Protein AF-A0A7C7SKP6-F1 (afdb_m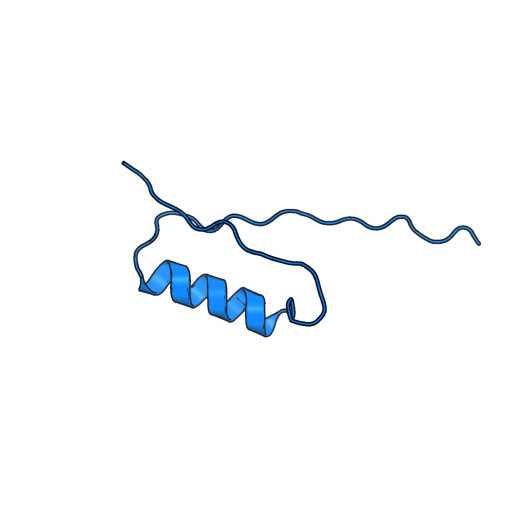onomer_lite)

Foldseek 3Di:
DAAEEEDDCDDPQNDPVSVVVVVVVRVVVPHPDYDYDDDDDDDDDD

Structure (mmCIF, N/CA/C/O backbone):
data_AF-A0A7C7SKP6-F1
#
_entry.id   AF-A0A7C7SKP6-F1
#
loop_
_atom_site.group_PDB
_atom_site.id
_atom_site.type_symbol
_atom_site.label_atom_id
_atom_site.label_alt_id
_atom_site.label_comp_id
_atom_site.label_asym_id
_atom_site.label_entity_id
_atom_site.label_seq_id
_atom_site.pdbx_PDB_ins_code
_atom_site.Cartn_x
_atom_site.Cartn_y
_atom_site.Cartn_z
_atom_site.occupancy
_atom_site.B_iso_or_equiv
_atom_site.auth_seq_id
_atom_site.auth_comp_id
_atom_site.auth_asym_id
_atom_site.auth_atom_id
_atom_site.pdbx_PDB_model_num
ATOM 1 N N . MET A 1 1 ? -6.311 12.696 16.603 1.00 89.88 1 MET A N 1
ATOM 2 C CA . MET A 1 1 ? -5.057 12.164 16.018 1.00 89.88 1 MET A CA 1
ATOM 3 C C . MET A 1 1 ? -5.415 11.281 14.833 1.00 89.88 1 MET A C 1
ATOM 5 O O . MET A 1 1 ? -6.364 10.525 14.971 1.00 89.88 1 MET A O 1
ATOM 9 N N . LYS A 1 2 ? -4.718 11.390 13.691 1.00 95.56 2 LYS A N 1
ATOM 10 C CA . LYS A 1 2 ? -4.928 10.510 12.524 1.00 95.56 2 LYS A CA 1
ATOM 11 C C . LYS A 1 2 ? -3.865 9.410 12.508 1.00 95.56 2 LYS A C 1
ATOM 13 O O . LYS A 1 2 ? -2.704 9.686 12.787 1.00 95.56 2 LYS A O 1
ATOM 18 N N . VAL A 1 3 ? -4.271 8.193 12.164 1.00 97.12 3 VAL A N 1
ATOM 19 C CA . VAL A 1 3 ? -3.411 7.003 12.038 1.00 97.12 3 VAL A CA 1
ATOM 20 C C . VAL A 1 3 ? -3.649 6.379 10.669 1.00 97.12 3 VAL A C 1
ATOM 22 O O . VAL A 1 3 ? -4.804 6.269 10.248 1.00 97.12 3 VAL A O 1
ATOM 25 N N . GLY A 1 4 ? -2.574 5.978 9.992 1.00 97.62 4 GLY A N 1
ATOM 26 C CA . GLY A 1 4 ? -2.619 5.406 8.650 1.00 97.62 4 GLY A CA 1
ATOM 27 C C . GLY A 1 4 ? -1.675 4.232 8.445 1.00 97.62 4 GLY A C 1
ATOM 28 O O . GLY A 1 4 ? -0.855 3.922 9.308 1.00 97.62 4 GLY A O 1
ATOM 29 N N . VAL A 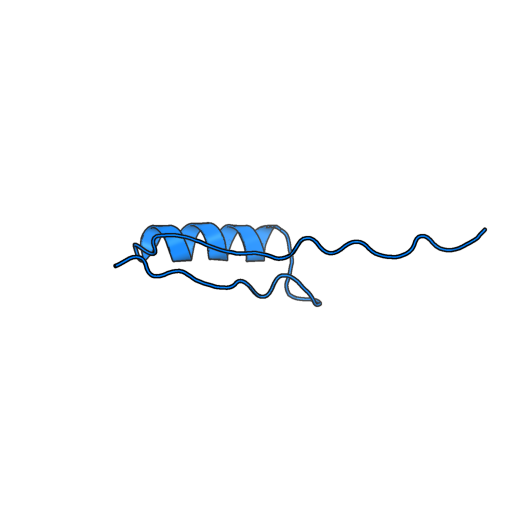1 5 ? -1.807 3.602 7.280 1.00 98.19 5 VAL A N 1
ATOM 30 C CA . VAL A 1 5 ? -1.013 2.447 6.850 1.00 98.19 5 VAL A CA 1
ATOM 31 C C . VAL A 1 5 ? -0.103 2.855 5.694 1.00 98.19 5 VAL A C 1
ATOM 33 O O . VAL A 1 5 ? -0.561 3.466 4.729 1.00 98.19 5 VAL A O 1
ATOM 36 N N . ASN A 1 6 ? 1.177 2.492 5.775 1.00 97.75 6 ASN A N 1
ATOM 37 C CA . ASN A 1 6 ? 2.114 2.605 4.660 1.00 97.75 6 ASN A CA 1
ATOM 38 C C . ASN A 1 6 ? 2.156 1.276 3.892 1.00 97.75 6 ASN A C 1
ATOM 40 O O . ASN A 1 6 ? 2.582 0.260 4.443 1.00 97.75 6 ASN A O 1
ATOM 44 N N . LEU A 1 7 ? 1.679 1.271 2.648 1.00 97.38 7 LEU A N 1
ATOM 45 C CA . LEU A 1 7 ? 1.531 0.070 1.835 1.00 97.38 7 LEU A CA 1
ATOM 46 C C . LEU A 1 7 ? 2.851 -0.338 1.182 1.00 97.38 7 LEU A C 1
ATOM 48 O O . LEU A 1 7 ? 3.510 0.464 0.525 1.00 97.38 7 LEU A O 1
ATOM 52 N N . ILE A 1 8 ? 3.182 -1.624 1.268 1.00 94.94 8 ILE A N 1
ATOM 53 C CA . ILE A 1 8 ? 4.230 -2.224 0.439 1.00 94.94 8 ILE A CA 1
ATOM 54 C C . ILE A 1 8 ? 3.633 -2.501 -0.945 1.00 94.94 8 ILE A C 1
ATOM 56 O O . ILE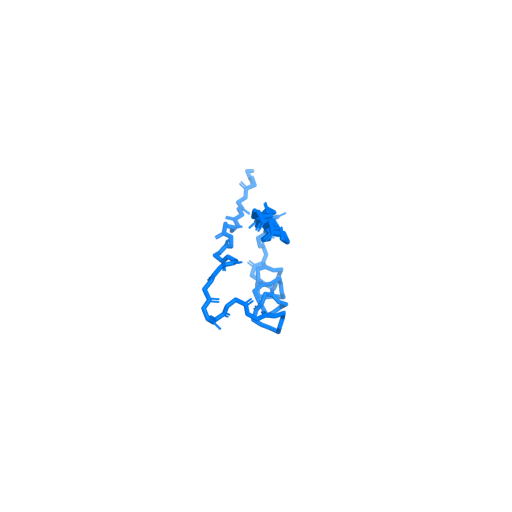 A 1 8 ? 2.842 -3.429 -1.110 1.00 94.94 8 ILE A O 1
ATOM 60 N N . ASN A 1 9 ? 3.996 -1.685 -1.935 1.00 94.94 9 ASN A N 1
ATOM 61 C CA . ASN A 1 9 ? 3.447 -1.730 -3.293 1.00 94.94 9 ASN A CA 1
ATOM 62 C C . ASN A 1 9 ? 4.464 -2.177 -4.363 1.00 94.94 9 ASN A C 1
ATOM 64 O O . ASN A 1 9 ? 4.378 -1.760 -5.515 1.00 94.94 9 ASN A O 1
ATOM 68 N N . PHE A 1 10 ? 5.424 -3.028 -3.990 1.00 93.62 10 PHE A N 1
ATOM 69 C CA . PHE A 1 10 ? 6.443 -3.588 -4.885 1.00 93.62 10 PHE A CA 1
ATOM 70 C C . PHE A 1 10 ? 6.652 -5.095 -4.654 1.00 93.62 10 PHE A C 1
ATOM 72 O O . PHE A 1 10 ? 6.275 -5.643 -3.617 1.00 93.62 10 PHE A O 1
ATOM 79 N N . GLY A 1 11 ? 7.281 -5.764 -5.626 1.00 92.81 11 GLY A N 1
ATOM 80 C CA . GLY A 1 11 ? 7.582 -7.200 -5.591 1.00 92.81 11 GLY A CA 1
ATOM 81 C C . GLY A 1 11 ? 6.4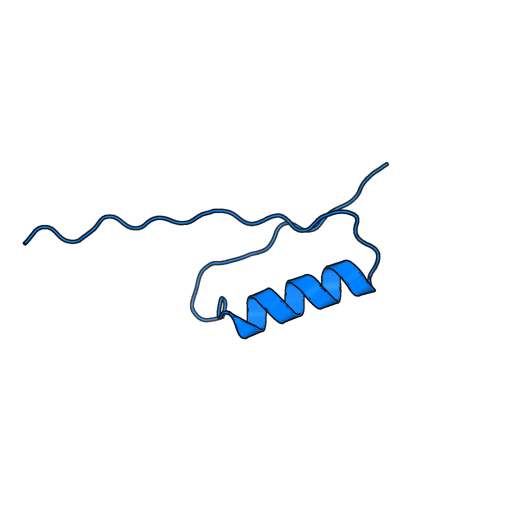67 -8.100 -6.156 1.00 92.81 11 GLY A C 1
ATOM 82 O O . GLY A 1 11 ? 5.412 -7.608 -6.556 1.00 92.81 11 GLY A O 1
ATOM 83 N N . PRO A 1 12 ? 6.673 -9.432 -6.189 1.00 93.75 12 PRO A N 1
ATOM 84 C CA . PRO A 1 12 ? 5.780 -10.378 -6.878 1.00 93.75 12 PRO A CA 1
ATOM 85 C C . PRO A 1 12 ? 4.331 -10.391 -6.367 1.00 93.75 12 PRO A C 1
ATOM 87 O O . PRO A 1 12 ? 3.410 -10.734 -7.104 1.00 93.75 12 PRO A O 1
ATOM 90 N N . SER A 1 13 ? 4.120 -10.006 -5.106 1.00 92.19 13 SER A N 1
ATOM 91 C CA . SER A 1 13 ? 2.805 -10.003 -4.452 1.00 92.19 13 SER A CA 1
ATOM 92 C C . SER A 1 13 ? 2.048 -8.675 -4.587 1.00 92.19 13 SER A C 1
ATOM 94 O O . SER A 1 13 ? 0.895 -8.586 -4.154 1.00 92.19 13 SER A O 1
ATOM 96 N N . ALA A 1 14 ? 2.662 -7.643 -5.175 1.00 95.38 14 ALA A N 1
ATOM 97 C CA . ALA A 1 14 ? 2.062 -6.322 -5.371 1.00 95.38 14 ALA A CA 1
ATOM 98 C C . ALA A 1 14 ? 1.162 -6.275 -6.621 1.00 95.38 14 ALA A C 1
ATOM 100 O O . ALA A 1 14 ? 1.285 -5.396 -7.471 1.00 95.38 14 ALA A O 1
ATOM 101 N N . SER A 1 15 ? 0.249 -7.241 -6.750 1.00 96.12 15 SER A N 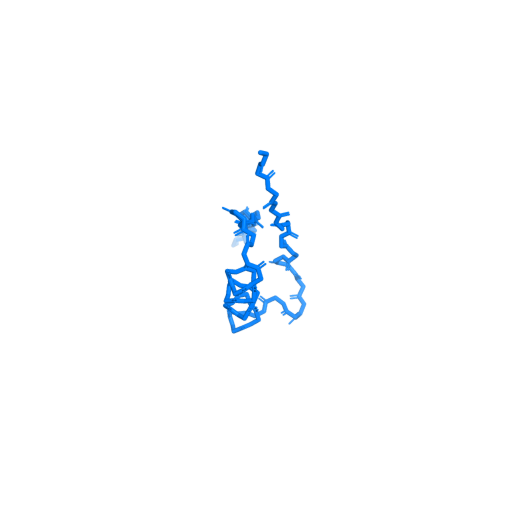1
ATOM 102 C CA . SER A 1 15 ? -0.730 -7.255 -7.838 1.00 96.12 15 SER A CA 1
ATOM 103 C C . SER A 1 15 ? -1.859 -6.242 -7.598 1.00 96.12 15 SER A C 1
ATOM 105 O O . SER A 1 15 ? -2.181 -5.953 -6.439 1.00 96.12 15 SER A O 1
ATOM 107 N N . PRO A 1 16 ? -2.546 -5.759 -8.651 1.00 96.50 16 PRO A N 1
ATOM 108 C CA . PRO A 1 16 ? -3.688 -4.854 -8.500 1.00 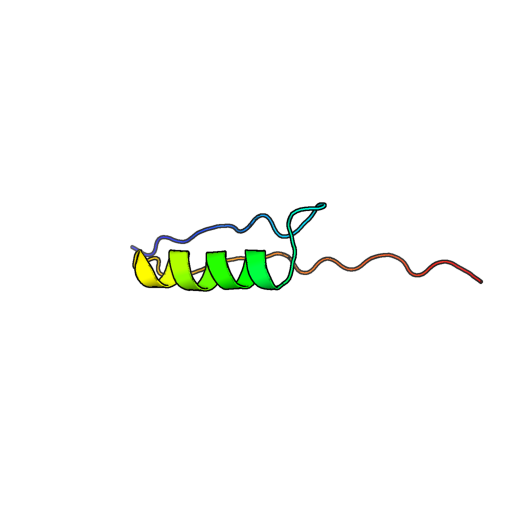96.50 16 PRO A CA 1
ATOM 109 C C . PRO A 1 16 ? -4.762 -5.359 -7.519 1.00 96.50 16 PRO A C 1
ATOM 111 O O . PRO A 1 16 ? -5.279 -4.590 -6.708 1.00 96.50 16 PRO A O 1
ATOM 114 N N . ASP A 1 17 ? -5.066 -6.661 -7.525 1.00 98.12 17 ASP A N 1
ATOM 115 C CA . ASP A 1 17 ? -6.032 -7.259 -6.594 1.00 98.12 17 ASP A CA 1
ATOM 116 C C . ASP A 1 17 ? -5.528 -7.299 -5.147 1.00 98.12 17 ASP A C 1
ATOM 118 O O . ASP A 1 17 ? -6.311 -7.158 -4.207 1.00 98.12 17 ASP A O 1
ATOM 122 N N . SER A 1 18 ? -4.222 -7.477 -4.942 1.00 97.25 18 SER A N 1
ATOM 123 C CA . SER A 1 18 ? -3.593 -7.376 -3.622 1.00 97.25 18 SER A CA 1
ATOM 124 C C . SER A 1 18 ? -3.698 -5.952 -3.069 1.00 97.25 18 SER A C 1
ATOM 126 O O . SER A 1 18 ? -4.183 -5.760 -1.953 1.00 97.25 18 SER A O 1
ATOM 128 N N . LEU A 1 19 ? -3.359 -4.944 -3.880 1.00 97.75 19 LEU A N 1
ATOM 129 C CA . LEU A 1 19 ? -3.440 -3.532 -3.489 1.00 97.75 19 LEU A CA 1
ATOM 130 C C . LEU A 1 19 ? -4.889 -3.110 -3.192 1.00 97.75 19 LEU A C 1
ATOM 132 O O . LEU A 1 19 ? -5.153 -2.453 -2.186 1.00 97.75 19 LEU A O 1
ATOM 136 N N . ARG A 1 20 ? -5.857 -3.561 -4.004 1.00 98.19 20 ARG A N 1
ATOM 137 C CA . ARG A 1 20 ? -7.289 -3.316 -3.756 1.00 98.19 20 ARG A CA 1
ATOM 138 C C . ARG A 1 20 ? -7.762 -3.936 -2.441 1.00 98.19 20 ARG A C 1
ATOM 140 O O . ARG A 1 20 ? -8.557 -3.324 -1.728 1.00 98.19 20 ARG A O 1
ATOM 147 N N . ARG A 1 21 ? -7.303 -5.149 -2.114 1.00 98.06 21 ARG A N 1
ATOM 148 C CA . ARG A 1 21 ? -7.633 -5.802 -0.836 1.00 98.06 21 ARG A CA 1
ATOM 149 C C . ARG A 1 21 ? -7.082 -5.018 0.349 1.00 98.06 21 ARG A C 1
ATOM 151 O O . ARG A 1 21 ? -7.816 -4.840 1.313 1.00 98.06 21 ARG A O 1
ATOM 158 N N . TRP A 1 22 ? -5.861 -4.494 0.251 1.00 98.12 22 TRP A N 1
ATOM 159 C CA . TRP A 1 22 ? -5.304 -3.602 1.268 1.00 98.12 22 TRP A CA 1
ATOM 160 C C . TRP A 1 22 ? -6.121 -2.323 1.435 1.00 98.12 22 TRP A C 1
ATOM 162 O O . TRP A 1 22 ? -6.466 -1.990 2.562 1.00 98.12 22 TRP A O 1
ATOM 172 N N . ALA A 1 23 ? -6.519 -1.666 0.342 1.00 98.12 23 ALA A N 1
ATOM 173 C CA . ALA A 1 23 ? -7.386 -0.487 0.407 1.00 98.12 23 ALA A CA 1
ATOM 174 C C . ALA A 1 23 ? -8.690 -0.761 1.170 1.00 98.12 23 ALA A C 1
ATOM 176 O O . ALA A 1 23 ? -9.012 -0.048 2.118 1.00 98.12 23 ALA A O 1
ATOM 177 N N . ARG A 1 24 ? -9.388 -1.850 0.822 1.00 98.56 24 ARG A N 1
ATOM 178 C CA . ARG A 1 24 ? -10.629 -2.258 1.499 1.00 98.56 24 ARG A CA 1
ATOM 179 C C . ARG A 1 24 ? -10.409 -2.638 2.960 1.00 98.56 24 ARG A C 1
ATOM 181 O O . ARG A 1 24 ? -11.228 -2.297 3.803 1.00 98.56 24 ARG A O 1
ATOM 188 N N . LEU A 1 25 ? -9.322 -3.347 3.266 1.00 98.44 25 LEU A N 1
ATOM 189 C CA . LEU A 1 25 ? -8.995 -3.749 4.634 1.00 98.44 25 LEU A CA 1
ATOM 190 C C . LEU A 1 25 ? -8.699 -2.527 5.509 1.00 98.44 25 LEU A C 1
ATOM 192 O O . LEU A 1 25 ? -9.238 -2.412 6.603 1.00 98.44 25 LEU A O 1
ATOM 196 N N . THR A 1 26 ? -7.863 -1.609 5.027 1.00 98.31 26 THR A N 1
ATOM 197 C CA . THR A 1 26 ? -7.493 -0.389 5.750 1.00 98.31 26 THR A CA 1
ATOM 198 C C . THR A 1 26 ? -8.714 0.495 6.014 1.00 98.31 26 THR A C 1
ATOM 200 O O . THR A 1 26 ? -8.861 0.996 7.128 1.00 98.31 26 THR A O 1
ATOM 203 N N . GLU A 1 27 ? -9.618 0.621 5.039 1.00 98.38 27 GLU A N 1
ATOM 204 C CA . GLU A 1 27 ? -10.901 1.312 5.204 1.00 98.38 27 GLU A CA 1
ATOM 205 C C . GLU A 1 27 ? -11.807 0.612 6.231 1.00 98.38 27 GLU A C 1
ATOM 207 O O . GLU A 1 27 ? -12.274 1.251 7.172 1.00 98.38 27 GLU A O 1
ATOM 212 N N . ALA A 1 28 ? -11.997 -0.707 6.119 1.00 98.69 28 ALA A N 1
ATOM 213 C CA . ALA A 1 28 ? -12.844 -1.483 7.030 1.00 98.69 28 ALA A CA 1
ATOM 214 C C . ALA A 1 28 ? -12.345 -1.472 8.487 1.00 98.69 28 ALA A C 1
ATOM 216 O O . ALA A 1 28 ? -13.144 -1.540 9.418 1.00 98.69 28 ALA A O 1
ATOM 217 N N . LEU A 1 29 ? -11.030 -1.369 8.690 1.00 98.38 29 LEU A N 1
ATOM 218 C CA . LEU A 1 29 ? -10.410 -1.249 10.011 1.00 98.38 29 LEU A CA 1
ATOM 219 C C . LEU A 1 29 ? -10.476 0.178 10.590 1.00 98.38 29 LEU A C 1
ATOM 221 O O . LEU A 1 29 ? -10.044 0.390 11.722 1.00 98.38 29 LEU A O 1
ATOM 225 N N . GLY A 1 30 ? -11.004 1.157 9.846 1.00 98.06 30 GLY A N 1
ATOM 226 C CA . GLY A 1 30 ? -11.183 2.531 10.322 1.00 98.06 30 GLY A CA 1
ATOM 227 C C . GLY A 1 30 ? -9.901 3.368 10.345 1.00 98.06 30 GLY A C 1
ATOM 228 O O . GLY A 1 30 ? -9.831 4.372 11.057 1.00 98.06 30 GLY A O 1
ATOM 229 N N . TYR A 1 31 ? -8.870 2.982 9.586 1.00 98.56 31 TYR A N 1
ATOM 230 C CA . TYR A 1 31 ? -7.700 3.840 9.410 1.00 98.56 31 TYR A CA 1
ATOM 231 C C . TYR A 1 31 ? -8.062 5.085 8.600 1.00 98.56 31 TYR A C 1
ATOM 233 O O . TYR A 1 31 ? -8.913 5.073 7.717 1.00 98.56 31 TYR A O 1
ATOM 241 N N . HIS A 1 32 ? -7.356 6.175 8.878 1.00 98.25 32 HIS A N 1
ATOM 242 C CA . HIS A 1 32 ? -7.672 7.484 8.311 1.00 98.25 32 HIS A CA 1
ATOM 243 C C . HIS A 1 32 ? -7.075 7.681 6.913 1.00 98.25 32 HIS A C 1
ATOM 245 O O . HIS A 1 32 ? -7.461 8.613 6.212 1.00 98.25 32 HIS A O 1
ATOM 251 N N . LEU A 1 33 ? -6.066 6.882 6.557 1.00 97.75 33 LEU A N 1
ATOM 252 C CA . LEU A 1 33 ? -5.304 7.002 5.317 1.00 97.75 33 LEU A CA 1
ATOM 253 C C . LEU A 1 33 ? -4.528 5.718 4.997 1.00 97.75 33 LEU A C 1
ATOM 255 O O . LEU A 1 33 ? -4.024 5.037 5.894 1.00 97.75 33 LEU A O 1
ATOM 259 N N . LEU A 1 34 ? -4.396 5.448 3.698 1.00 98.25 34 LEU A N 1
ATOM 260 C CA . LEU A 1 34 ? -3.486 4.470 3.108 1.00 98.25 34 LEU A CA 1
ATOM 261 C C . LEU A 1 34 ? -2.508 5.224 2.203 1.00 98.25 34 LEU A C 1
ATOM 263 O O . LEU A 1 34 ? -2.932 6.021 1.368 1.00 98.25 34 LEU A O 1
ATOM 267 N N . MET A 1 35 ? -1.213 4.988 2.376 1.00 98.25 35 MET A N 1
ATOM 268 C CA . MET A 1 35 ? -0.145 5.668 1.642 1.00 98.25 35 MET A CA 1
ATOM 269 C C . MET A 1 35 ? 0.577 4.666 0.746 1.00 98.25 35 MET A C 1
ATOM 271 O O . MET A 1 35 ? 0.788 3.525 1.147 1.00 98.25 35 MET A O 1
ATOM 275 N N . THR A 1 36 ? 0.958 5.092 -0.455 1.00 97.12 36 THR A N 1
ATOM 276 C CA . THR A 1 36 ? 1.712 4.280 -1.416 1.00 97.12 36 THR A CA 1
ATOM 277 C C . THR A 1 36 ? 2.698 5.167 -2.167 1.00 97.12 36 THR A C 1
ATOM 279 O O . THR A 1 36 ? 2.412 6.339 -2.408 1.00 97.12 36 THR A O 1
ATOM 282 N N . SER A 1 37 ? 3.851 4.618 -2.540 1.00 95.69 37 SER A N 1
ATOM 283 C CA . SER A 1 37 ? 4.819 5.304 -3.403 1.00 95.69 37 SER A CA 1
ATOM 284 C C . SER A 1 37 ? 4.438 5.152 -4.875 1.00 95.69 37 SER A C 1
ATOM 286 O O . SER A 1 37 ? 3.865 4.133 -5.254 1.00 95.69 37 SER A O 1
ATOM 288 N N . ASP A 1 38 ? 4.777 6.131 -5.706 1.00 94.06 38 ASP A N 1
ATOM 289 C CA . ASP A 1 38 ? 4.685 6.011 -7.163 1.00 94.06 38 ASP A CA 1
ATOM 290 C C . ASP A 1 38 ? 6.047 5.563 -7.712 1.00 94.06 38 ASP A C 1
ATOM 292 O O . ASP A 1 38 ? 7.033 6.297 -7.613 1.00 94.06 38 ASP A O 1
ATOM 296 N N . HIS A 1 39 ? 6.126 4.323 -8.203 1.00 90.31 39 HIS A N 1
ATOM 297 C CA . HIS A 1 39 ? 7.373 3.743 -8.709 1.00 90.31 39 HIS A CA 1
ATOM 298 C C . HIS A 1 39 ? 7.433 3.904 -10.224 1.00 90.31 39 HIS A C 1
ATOM 300 O O . HIS A 1 39 ? 6.628 3.318 -10.945 1.00 90.31 39 HIS A O 1
ATOM 306 N N . VAL A 1 40 ? 8.435 4.633 -10.710 1.00 90.38 40 VAL A N 1
ATOM 307 C CA . VAL A 1 40 ? 8.723 4.778 -12.142 1.00 90.38 40 VAL A CA 1
ATOM 308 C C . VAL A 1 40 ? 10.033 4.063 -12.453 1.00 90.38 40 VAL A C 1
ATOM 310 O O . VAL A 1 40 ? 11.043 4.278 -11.783 1.00 90.38 40 VAL A O 1
ATOM 313 N N . THR A 1 41 ? 10.030 3.204 -13.471 1.00 86.88 41 THR A N 1
ATOM 314 C CA . THR A 1 41 ? 11.237 2.518 -13.950 1.00 86.88 41 THR A CA 1
ATOM 315 C C . THR A 1 41 ? 11.878 3.281 -15.101 1.00 86.88 41 THR A C 1
ATOM 317 O O . THR A 1 41 ? 11.176 3.864 -15.926 1.00 86.88 41 THR A O 1
ATOM 320 N N . VAL A 1 42 ? 13.207 3.219 -15.210 1.00 89.88 42 VAL A N 1
ATOM 321 C CA . VAL A 1 42 ? 13.917 3.733 -16.388 1.00 89.88 42 VAL A CA 1
ATOM 322 C C . VAL A 1 42 ? 13.539 2.888 -17.605 1.00 89.88 42 VAL A C 1
ATOM 324 O O . VAL A 1 42 ? 13.660 1.663 -17.575 1.00 89.88 42 VAL A O 1
ATOM 327 N N . THR A 1 43 ? 13.079 3.535 -18.674 1.00 89.25 43 THR A N 1
ATOM 328 C CA . THR A 1 43 ? 12.832 2.876 -19.961 1.00 89.25 43 THR A CA 1
ATOM 329 C C . THR A 1 43 ? 14.154 2.372 -20.536 1.00 89.25 43 THR A C 1
ATOM 331 O O . THR A 1 43 ? 15.144 3.104 -20.527 1.00 89.25 43 THR A O 1
ATOM 334 N N . ALA A 1 44 ? 14.188 1.137 -21.043 1.00 84.25 44 ALA A N 1
ATOM 335 C CA . ALA A 1 44 ? 15.377 0.617 -21.714 1.00 84.25 44 ALA A CA 1
ATOM 336 C C . ALA A 1 44 ? 15.759 1.522 -22.900 1.00 84.25 44 ALA A C 1
ATOM 338 O O . ALA A 1 44 ? 14.890 1.912 -23.684 1.00 84.25 44 ALA A O 1
ATOM 339 N N . ALA A 1 45 ? 17.046 1.858 -23.021 1.00 79.19 45 ALA A N 1
ATOM 340 C CA . ALA A 1 45 ? 17.558 2.489 -24.231 1.00 79.19 45 ALA A CA 1
ATOM 341 C C . ALA A 1 45 ? 17.477 1.478 -25.384 1.00 79.19 45 ALA A C 1
ATOM 343 O O . ALA A 1 45 ? 17.856 0.317 -25.210 1.00 79.19 45 ALA A O 1
ATOM 344 N N . VAL A 1 46 ? 16.927 1.932 -26.510 1.00 66.62 46 VAL A N 1
ATOM 345 C CA . VAL A 1 46 ? 16.873 1.196 -27.782 1.00 66.62 46 VAL A CA 1
ATOM 346 C C . VAL A 1 46 ? 18.239 1.117 -28.446 1.00 66.62 46 VAL A C 1
ATOM 348 O O . VAL A 1 46 ? 19.023 2.082 -28.292 1.00 66.62 46 VAL A O 1
#

pLDDT: mean 94.63, std 5.92, range [66.62, 98.69]

Secondary structure (DSSP, 8-state):
---EEE----STT--HHHHHHHHHHHHHTT-SEEE-----PPPPP-

Sequence (46 aa):
MKVGVNLINFGPSASPDSLRRWARLTEALGYHLLMTSDHVTVTAAV

Radius of gyration: 13.72 Å; chains: 1; bounding box: 30×22×44 Å